Protein AF-B4HWR1-F1 (afdb_monomer_lite)

Structure (mmCIF, N/CA/C/O backbone):
data_AF-B4HWR1-F1
#
_entry.id   AF-B4HWR1-F1
#
loop_
_atom_site.group_PDB
_atom_site.id
_atom_site.type_symbol
_atom_site.label_atom_id
_atom_site.label_alt_id
_atom_site.label_comp_id
_atom_site.label_asym_id
_atom_site.label_entity_id
_atom_site.label_seq_id
_atom_site.pdbx_PDB_ins_code
_atom_site.Cartn_x
_atom_site.Cartn_y
_atom_site.Cartn_z
_atom_site.occupancy
_atom_site.B_iso_or_equiv
_atom_site.auth_seq_id
_atom_site.auth_comp_id
_atom_site.auth_asym_id
_atom_site.auth_atom_id
_atom_site.pdbx_PDB_model_num
ATOM 1 N N . MET A 1 1 ? 13.157 12.954 10.225 1.00 50.09 1 MET A N 1
ATOM 2 C CA . MET A 1 1 ? 12.113 13.153 11.257 1.00 50.09 1 MET A CA 1
ATOM 3 C C . MET A 1 1 ? 11.414 11.819 11.482 1.00 50.09 1 MET A C 1
ATOM 5 O O . MET A 1 1 ? 10.865 11.290 10.525 1.00 50.09 1 MET A O 1
ATOM 9 N N . LYS A 1 2 ? 11.495 11.225 12.681 1.00 58.88 2 LYS A N 1
ATOM 10 C CA . LYS A 1 2 ? 10.789 9.965 12.974 1.00 58.88 2 LYS A CA 1
ATOM 11 C C . LYS A 1 2 ? 9.302 10.275 13.116 1.00 58.88 2 LYS A C 1
ATOM 13 O O . LYS A 1 2 ? 8.916 11.039 13.996 1.00 58.88 2 LYS A O 1
ATOM 18 N N . ARG A 1 3 ? 8.491 9.738 12.210 1.00 72.00 3 ARG A N 1
ATOM 19 C CA . ARG A 1 3 ? 7.042 9.907 12.214 1.00 72.00 3 ARG A CA 1
ATOM 20 C C . ARG A 1 3 ? 6.402 8.591 12.632 1.00 72.00 3 ARG A C 1
ATOM 22 O O . ARG A 1 3 ? 6.698 7.563 12.041 1.00 72.00 3 ARG A O 1
ATOM 29 N N . ASN A 1 4 ? 5.515 8.650 13.620 1.00 82.81 4 ASN A N 1
ATOM 30 C CA . ASN A 1 4 ? 4.803 7.484 14.131 1.00 82.81 4 ASN A CA 1
ATOM 31 C C . ASN A 1 4 ? 3.323 7.590 13.758 1.00 82.81 4 ASN A C 1
ATOM 33 O O . ASN A 1 4 ? 2.723 8.655 13.909 1.00 82.81 4 ASN A O 1
ATOM 37 N N . ILE A 1 5 ? 2.739 6.486 13.298 1.00 89.19 5 ILE A N 1
ATOM 38 C CA . ILE A 1 5 ? 1.295 6.328 13.108 1.00 89.19 5 ILE A CA 1
ATOM 39 C C . ILE A 1 5 ? 0.872 5.177 14.012 1.00 89.19 5 ILE A C 1
ATOM 41 O O . ILE A 1 5 ? 1.460 4.097 13.956 1.00 89.19 5 ILE A O 1
ATOM 45 N N . LYS A 1 6 ? -0.112 5.403 14.885 1.00 93.56 6 LYS A N 1
ATOM 46 C CA . LYS A 1 6 ? -0.648 4.319 15.712 1.00 93.56 6 LYS A CA 1
ATOM 47 C C . LYS A 1 6 ? -1.556 3.457 14.846 1.00 93.56 6 LYS A C 1
ATOM 49 O O . LYS A 1 6 ? -2.404 3.999 14.148 1.00 93.56 6 LYS A O 1
ATOM 54 N N . ILE A 1 7 ? -1.445 2.134 14.959 1.00 96.44 7 ILE A N 1
ATOM 55 C CA . ILE A 1 7 ? -2.286 1.205 14.185 1.00 96.44 7 ILE A CA 1
ATOM 56 C C . ILE A 1 7 ? -3.774 1.534 14.366 1.00 96.44 7 ILE A C 1
ATOM 58 O O . ILE A 1 7 ? -4.457 1.705 13.369 1.00 96.44 7 ILE A O 1
ATOM 62 N N . ARG A 1 8 ? -4.256 1.763 15.601 1.00 96.31 8 ARG A N 1
ATOM 63 C CA . ARG A 1 8 ? -5.671 2.116 15.865 1.00 96.31 8 ARG A CA 1
ATOM 64 C C . ARG A 1 8 ? -6.170 3.371 15.136 1.00 96.31 8 ARG A C 1
ATOM 66 O O . ARG A 1 8 ? -7.368 3.607 15.091 1.00 96.31 8 ARG A O 1
ATOM 73 N N . GLU A 1 9 ? -5.257 4.241 14.704 1.00 95.25 9 GLU A N 1
ATOM 74 C CA . GLU A 1 9 ? -5.605 5.493 14.033 1.00 95.25 9 GLU A CA 1
ATOM 75 C C . GLU A 1 9 ? -5.739 5.303 12.521 1.00 95.25 9 GLU A C 1
ATOM 77 O O . GLU A 1 9 ? -6.296 6.184 11.883 1.00 95.25 9 GLU A O 1
ATOM 82 N N . LEU A 1 10 ? -5.277 4.188 11.943 1.00 96.88 10 LEU A N 1
ATOM 83 C CA . LEU A 1 10 ? -5.393 3.930 10.506 1.00 96.88 10 LEU A CA 1
ATOM 84 C C . LEU A 1 10 ? -6.852 3.992 10.041 1.00 96.88 10 LEU A C 1
ATOM 86 O O . LEU A 1 10 ? -7.756 3.482 10.700 1.00 96.88 10 LEU A O 1
ATOM 90 N N . THR A 1 11 ? -7.074 4.611 8.884 1.00 96.69 11 THR A N 1
ATOM 91 C CA . THR A 1 11 ? -8.404 4.688 8.261 1.00 96.69 11 THR A CA 1
ATOM 92 C C . THR A 1 11 ? -8.594 3.613 7.196 1.00 96.69 11 THR A C 1
ATOM 94 O O . THR A 1 11 ? -9.705 3.132 6.995 1.00 96.69 11 THR A O 1
ATOM 97 N N . SER A 1 12 ? -7.518 3.238 6.503 1.00 97.94 12 SER A N 1
ATOM 98 C CA . SER A 1 12 ? -7.470 2.121 5.556 1.00 97.94 12 SER A CA 1
ATOM 99 C C . SER A 1 12 ? -6.023 1.796 5.175 1.00 97.94 12 SER A C 1
ATOM 101 O O . SER A 1 12 ? -5.102 2.566 5.467 1.00 97.94 12 SER A O 1
ATOM 103 N N . ILE A 1 13 ? -5.835 0.673 4.490 1.00 98.31 13 ILE A N 1
ATOM 104 C CA . ILE A 1 13 ? -4.602 0.309 3.791 1.00 98.31 13 ILE A CA 1
ATOM 105 C C . ILE A 1 13 ? -4.918 0.252 2.296 1.00 98.31 13 ILE A C 1
ATOM 107 O O . ILE A 1 13 ? -5.954 -0.287 1.911 1.00 98.31 13 ILE A O 1
ATOM 111 N N . SER A 1 14 ? -4.041 0.783 1.452 1.00 98.44 14 SER A N 1
ATOM 112 C CA . SER A 1 14 ? -4.083 0.537 0.009 1.00 98.44 14 SER A CA 1
ATOM 113 C C . SER A 1 14 ? -2.798 -0.142 -0.439 1.00 98.44 14 SER A C 1
ATOM 115 O O . SER A 1 14 ? -1.722 0.212 0.036 1.00 98.44 14 SER A O 1
ATOM 117 N N . VAL A 1 15 ? -2.908 -1.108 -1.341 1.00 97.75 15 VAL A N 1
ATOM 118 C CA . VAL A 1 15 ? -1.780 -1.875 -1.883 1.00 97.75 15 VAL A CA 1
ATOM 119 C C . VAL A 1 15 ? -1.880 -1.956 -3.401 1.00 97.75 15 VAL A C 1
ATOM 121 O O . VAL A 1 15 ? -2.966 -1.812 -3.971 1.00 97.75 15 VAL A O 1
ATOM 124 N N . SER A 1 16 ? -0.751 -2.173 -4.061 1.00 95.06 16 SER A N 1
ATOM 125 C CA . SER A 1 16 ? -0.725 -2.525 -5.480 1.00 95.06 16 SER A CA 1
ATOM 126 C C . SER A 1 16 ? -1.059 -4.013 -5.681 1.00 95.06 16 SER A C 1
ATOM 128 O O . SER A 1 16 ? -0.911 -4.814 -4.757 1.00 95.06 16 SER A O 1
ATOM 130 N N . PRO A 1 17 ? -1.544 -4.407 -6.872 1.00 91.50 17 PRO A N 1
ATOM 131 C CA . PRO A 1 17 ? -1.806 -5.813 -7.197 1.00 91.50 17 PRO A CA 1
ATOM 132 C C . PRO A 1 17 ? -0.558 -6.594 -7.650 1.00 91.50 17 PRO A C 1
ATOM 134 O O . PRO A 1 17 ? -0.636 -7.810 -7.808 1.00 91.50 17 PRO A O 1
ATOM 137 N N . GLY A 1 18 ? 0.553 -5.908 -7.939 1.00 87.56 18 GLY A N 1
ATOM 138 C CA . GLY A 1 18 ? 1.766 -6.509 -8.487 1.00 87.56 18 GLY A CA 1
ATOM 139 C C . GLY A 1 18 ? 2.712 -7.053 -7.417 1.00 87.56 18 GLY A C 1
ATOM 140 O O . GLY A 1 18 ? 2.459 -6.985 -6.219 1.00 87.56 18 GLY A O 1
ATOM 141 N N . ARG A 1 19 ? 3.873 -7.550 -7.856 1.00 88.44 19 ARG A N 1
ATOM 142 C CA . ARG A 1 19 ? 4.956 -8.022 -6.963 1.00 88.44 19 ARG A CA 1
ATOM 143 C C . ARG A 1 19 ? 5.857 -6.892 -6.462 1.00 88.44 19 ARG A C 1
ATOM 145 O O . ARG A 1 19 ? 6.959 -7.135 -5.978 1.00 88.44 19 ARG A O 1
ATOM 152 N N . ASP A 1 20 ? 5.403 -5.657 -6.621 1.00 90.88 20 ASP A N 1
ATOM 153 C CA . ASP A 1 20 ? 6.170 -4.441 -6.381 1.00 90.88 20 ASP A CA 1
ATOM 154 C C . ASP A 1 20 ? 6.195 -3.985 -4.914 1.00 90.88 20 ASP A C 1
ATOM 156 O O . ASP A 1 20 ? 6.972 -3.098 -4.561 1.00 90.88 20 ASP A O 1
ATOM 160 N N . GLN A 1 21 ? 5.415 -4.648 -4.052 1.00 93.25 21 GLN A N 1
ATOM 161 C CA . GLN A 1 21 ? 5.442 -4.477 -2.597 1.00 93.25 21 GLN A CA 1
ATOM 162 C C . GLN A 1 21 ? 4.995 -3.086 -2.111 1.00 93.25 21 GLN A C 1
ATOM 164 O O . GLN A 1 21 ? 5.330 -2.707 -0.984 1.00 93.25 21 GLN A O 1
ATOM 169 N N . LEU A 1 22 ? 4.277 -2.306 -2.929 1.00 96.06 22 LEU A N 1
ATOM 170 C CA . LEU A 1 22 ? 3.790 -0.978 -2.552 1.00 96.06 22 LEU A CA 1
ATOM 171 C C . LEU A 1 22 ? 2.649 -1.059 -1.534 1.00 96.06 22 LEU A C 1
ATOM 173 O O . LEU A 1 22 ? 1.631 -1.719 -1.744 1.00 96.06 22 LEU A O 1
ATOM 177 N N . ILE A 1 23 ? 2.792 -0.291 -0.455 1.00 97.56 23 ILE A N 1
ATOM 178 C CA . ILE A 1 23 ? 1.808 -0.164 0.614 1.00 97.56 23 ILE A CA 1
ATOM 179 C C . ILE A 1 23 ? 1.601 1.319 0.944 1.00 97.56 23 ILE A C 1
ATOM 181 O O . ILE A 1 23 ? 2.542 2.107 1.080 1.00 97.56 23 ILE A O 1
ATOM 185 N N . VAL A 1 24 ? 0.339 1.702 1.124 1.00 97.62 24 VAL A N 1
ATOM 186 C CA . VAL A 1 24 ? -0.067 3.008 1.638 1.00 97.62 24 VAL A CA 1
ATOM 187 C C . VAL A 1 24 ? -0.913 2.819 2.887 1.00 97.62 24 VAL A C 1
ATOM 189 O O . VAL A 1 24 ? -2.011 2.268 2.848 1.00 97.62 24 VAL A O 1
ATOM 192 N N . PHE A 1 25 ? -0.409 3.315 4.010 1.00 97.38 25 PHE A N 1
ATOM 193 C CA . PHE A 1 25 ? -1.162 3.439 5.249 1.00 97.38 25 PHE A CA 1
ATOM 194 C C . PHE A 1 25 ? -1.839 4.800 5.293 1.00 97.38 25 PHE A C 1
ATOM 196 O O . PHE A 1 25 ? -1.176 5.837 5.409 1.00 97.38 25 PHE A O 1
ATOM 203 N N . HIS A 1 26 ? -3.167 4.791 5.223 1.00 96.88 26 HIS A N 1
ATOM 204 C CA . HIS A 1 26 ? -3.955 6.009 5.308 1.00 96.88 26 HIS A CA 1
ATOM 205 C C . HIS A 1 26 ? -4.191 6.382 6.765 1.00 96.88 26 HIS A C 1
ATOM 207 O O . HIS A 1 26 ? -4.582 5.542 7.583 1.00 96.88 26 HIS A O 1
ATOM 213 N N . SER A 1 27 ? -3.954 7.652 7.093 1.00 92.44 27 SER A N 1
ATOM 214 C CA . SER A 1 27 ? -4.121 8.153 8.455 1.00 92.44 27 SER A CA 1
ATOM 215 C C . SER A 1 27 ? -5.052 9.363 8.517 1.00 92.44 27 SER A C 1
ATOM 217 O O . SER A 1 27 ? -5.210 10.099 7.539 1.00 92.44 27 SER A O 1
ATOM 219 N N . PRO A 1 28 ? -5.611 9.668 9.699 1.00 85.38 28 PRO A N 1
ATOM 220 C CA . PRO A 1 28 ? -6.329 10.903 9.927 1.00 85.38 28 PRO A CA 1
ATOM 221 C C . PRO A 1 28 ? -5.373 12.080 9.714 1.00 85.38 28 PRO A C 1
ATOM 223 O O . PRO A 1 28 ? -4.148 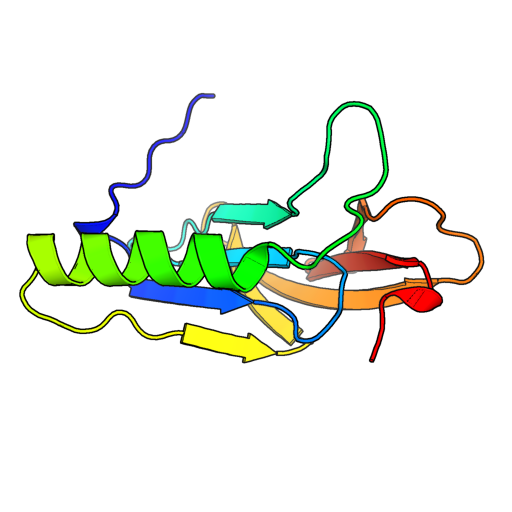11.940 9.810 1.00 85.38 28 PRO A O 1
ATOM 226 N N . LYS A 1 29 ? -5.939 13.261 9.455 1.00 82.56 29 LYS A N 1
ATOM 227 C CA . LYS A 1 29 ? -5.202 14.514 9.210 1.00 82.56 29 LYS A CA 1
ATOM 228 C C . LYS A 1 29 ? -4.417 14.568 7.896 1.00 82.56 29 LYS A C 1
ATOM 230 O O . LYS A 1 29 ? -3.574 15.446 7.759 1.00 82.56 29 LYS A O 1
ATOM 235 N N . ASN A 1 30 ? -4.742 13.726 6.910 1.00 79.75 30 ASN A N 1
ATOM 236 C CA . ASN A 1 30 ? -4.235 13.863 5.539 1.00 79.75 30 ASN A CA 1
ATOM 237 C C . ASN A 1 30 ? -2.707 13.727 5.428 1.00 79.75 30 ASN A C 1
ATOM 239 O O . ASN A 1 30 ? -2.041 14.485 4.712 1.00 79.75 30 ASN A O 1
ATOM 243 N N . LEU A 1 31 ? -2.162 12.782 6.185 1.00 88.50 31 LEU A N 1
ATOM 244 C CA . LEU A 1 31 ? -0.738 12.515 6.261 1.00 88.50 31 LEU A CA 1
ATOM 245 C C . LEU A 1 31 ? -0.517 11.013 6.070 1.00 88.50 31 LEU A C 1
ATOM 247 O O . LEU A 1 31 ? -0.123 10.300 6.978 1.00 88.50 31 LEU A O 1
ATOM 251 N N . ASP A 1 32 ? -0.756 10.495 4.889 1.00 95.19 32 ASP A N 1
ATOM 252 C CA . ASP A 1 32 ? -0.560 9.076 4.624 1.00 95.19 32 ASP A CA 1
ATOM 253 C C . ASP A 1 32 ? 0.931 8.710 4.694 1.00 95.19 32 ASP A C 1
ATOM 255 O O . ASP A 1 32 ? 1.817 9.567 4.563 1.00 95.19 32 ASP A O 1
ATOM 259 N N . LEU A 1 33 ? 1.211 7.439 4.970 1.00 94.62 33 LEU A N 1
ATOM 260 C CA . LEU A 1 33 ? 2.548 6.863 4.900 1.00 94.62 33 LEU A CA 1
ATOM 261 C C . LEU A 1 33 ? 2.599 5.931 3.697 1.00 94.62 33 LEU A C 1
ATOM 263 O O . LEU A 1 33 ? 1.856 4.960 3.629 1.00 94.62 33 LEU A O 1
ATOM 267 N N . VAL A 1 34 ? 3.489 6.247 2.767 1.00 95.25 34 VAL A N 1
ATOM 268 C CA . VAL A 1 34 ? 3.706 5.502 1.528 1.00 95.25 34 VAL A CA 1
ATOM 269 C C . VAL A 1 34 ? 5.071 4.847 1.627 1.00 95.25 34 VAL A C 1
ATOM 271 O O . VAL A 1 34 ? 6.042 5.527 1.966 1.00 95.25 34 VAL A O 1
ATOM 274 N N . PHE A 1 35 ? 5.144 3.549 1.359 1.00 94.56 35 PHE A N 1
ATOM 275 C CA . PHE A 1 35 ? 6.389 2.793 1.399 1.00 94.56 35 PHE A CA 1
ATOM 276 C C . PHE A 1 35 ? 6.284 1.526 0.550 1.00 94.56 35 PHE A C 1
ATOM 278 O O . PHE A 1 35 ? 5.193 1.031 0.286 1.00 94.56 35 PHE A O 1
ATOM 285 N N . SER A 1 36 ? 7.430 0.997 0.147 1.00 93.38 36 SER A N 1
ATOM 286 C CA . SER A 1 36 ? 7.556 -0.313 -0.486 1.00 93.3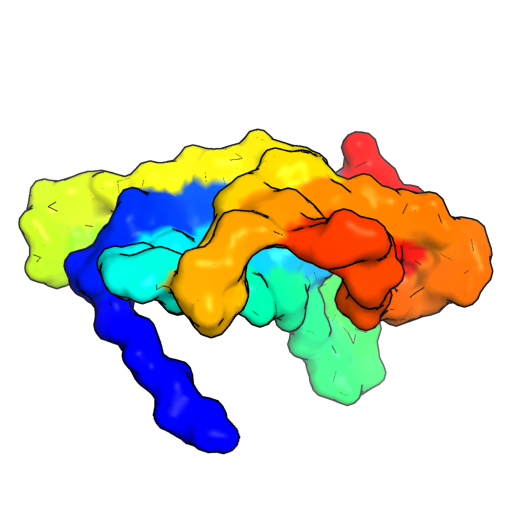8 36 SER A CA 1
ATOM 287 C C . SER A 1 36 ? 8.439 -1.209 0.374 1.00 93.38 36 SER A C 1
ATOM 289 O O . SER A 1 36 ? 9.364 -0.729 1.039 1.00 93.38 36 SER A O 1
ATOM 291 N N . LEU A 1 37 ? 8.145 -2.508 0.405 1.00 91.50 37 LEU A N 1
ATOM 292 C CA . LEU A 1 37 ? 9.012 -3.467 1.0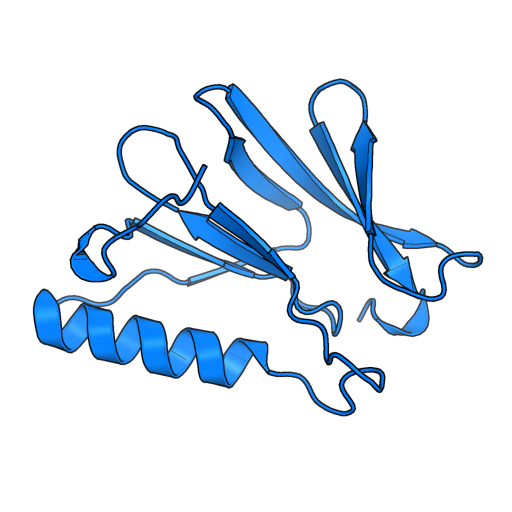88 1.00 91.50 37 LEU A CA 1
ATOM 293 C C . LEU A 1 37 ? 10.196 -3.810 0.185 1.00 91.50 37 LEU A C 1
ATOM 295 O O . LEU A 1 37 ? 10.030 -4.188 -0.971 1.00 91.50 37 LEU A O 1
ATOM 299 N N . HIS A 1 38 ? 11.397 -3.714 0.741 1.00 84.44 38 HIS A N 1
ATOM 300 C CA . HIS A 1 38 ? 12.629 -4.139 0.093 1.00 84.44 38 HIS A CA 1
ATOM 301 C C . HIS A 1 38 ? 13.423 -4.994 1.075 1.00 84.44 38 HIS A C 1
ATOM 303 O O . HIS A 1 38 ? 13.397 -4.745 2.280 1.00 84.44 38 HIS A O 1
ATOM 309 N N . SER A 1 39 ? 14.127 -6.002 0.564 1.00 79.06 39 SER A N 1
ATOM 310 C CA . SER A 1 39 ? 15.114 -6.731 1.360 1.00 79.06 39 SER A CA 1
ATOM 311 C C . SER A 1 39 ? 16.478 -6.055 1.223 1.00 79.06 39 SER A C 1
ATOM 313 O O . SER A 1 39 ? 16.827 -5.541 0.163 1.00 79.06 39 SER A O 1
ATOM 315 N N . GLU A 1 40 ? 17.229 -6.039 2.321 1.00 70.56 40 GLU A N 1
ATOM 316 C CA . GLU A 1 40 ? 18.485 -5.294 2.465 1.00 70.56 40 GLU A CA 1
ATOM 317 C C . GLU A 1 40 ? 19.608 -5.820 1.554 1.00 70.56 40 GLU A C 1
ATOM 319 O O . GLU A 1 40 ? 20.458 -5.050 1.120 1.00 70.56 40 GLU A O 1
ATOM 324 N N . TYR A 1 41 ? 19.587 -7.117 1.222 1.00 69.19 41 TYR A N 1
ATOM 325 C CA . TYR A 1 41 ? 20.692 -7.783 0.514 1.00 69.19 41 TYR A CA 1
ATOM 326 C C . TYR A 1 41 ? 20.285 -8.482 -0.786 1.00 69.19 41 TYR A C 1
ATOM 328 O O . TYR A 1 41 ? 21.131 -8.745 -1.636 1.00 69.19 41 TYR A O 1
ATOM 336 N N . THR A 1 42 ? 19.008 -8.827 -0.952 1.00 67.75 42 THR A N 1
ATOM 337 C CA . THR A 1 42 ? 18.514 -9.557 -2.134 1.00 67.75 42 THR A CA 1
ATOM 338 C C . THR A 1 42 ? 17.112 -9.092 -2.523 1.00 67.75 42 THR A C 1
ATOM 340 O O . THR A 1 42 ? 16.356 -8.687 -1.640 1.00 67.75 42 THR A O 1
ATOM 343 N N . PRO A 1 43 ? 16.712 -9.163 -3.804 1.00 68.75 43 PRO A N 1
ATOM 344 C CA . PRO A 1 43 ? 15.317 -8.966 -4.179 1.00 68.75 43 PRO A CA 1
ATOM 345 C C . PRO A 1 43 ? 14.410 -9.920 -3.395 1.00 68.75 43 PRO A C 1
ATOM 347 O O . PRO A 1 43 ? 14.756 -11.089 -3.197 1.00 68.75 43 PRO A O 1
ATOM 350 N N . LEU A 1 44 ? 13.256 -9.430 -2.938 1.00 72.12 44 LEU A N 1
ATOM 351 C CA . LEU A 1 44 ? 12.277 -10.279 -2.263 1.00 72.12 44 LEU A CA 1
ATOM 352 C C . LEU A 1 44 ? 11.858 -11.400 -3.221 1.00 72.12 44 LEU A C 1
ATOM 354 O O . LEU A 1 44 ? 11.359 -11.146 -4.314 1.00 72.12 44 LEU A O 1
ATOM 358 N N . LYS A 1 45 ? 12.097 -12.650 -2.813 1.00 73.25 45 LYS A N 1
ATOM 359 C CA . LYS A 1 45 ? 11.733 -13.834 -3.608 1.00 73.25 45 LYS A CA 1
ATOM 360 C C . LYS A 1 45 ? 10.225 -14.091 -3.619 1.00 73.25 45 LYS A C 1
ATOM 362 O O . LYS A 1 45 ? 9.738 -14.812 -4.483 1.00 73.25 45 LYS A O 1
ATOM 367 N N . GLU A 1 46 ? 9.511 -13.519 -2.653 1.00 82.12 46 GLU A N 1
ATOM 368 C CA . GLU A 1 46 ? 8.096 -13.759 -2.386 1.00 82.12 46 GLU A CA 1
ATOM 369 C C . GLU A 1 46 ? 7.377 -12.437 -2.104 1.00 82.12 46 GLU A C 1
ATOM 371 O O . GLU A 1 46 ? 7.983 -11.463 -1.643 1.00 82.12 46 GLU A O 1
ATOM 376 N N . ASP A 1 47 ? 6.075 -12.416 -2.371 1.00 87.25 47 ASP A N 1
ATOM 377 C CA . ASP A 1 47 ? 5.200 -11.318 -1.974 1.00 87.25 47 ASP A CA 1
ATOM 378 C C . ASP A 1 47 ? 4.982 -11.330 -0.452 1.00 87.25 47 ASP A C 1
ATOM 380 O O . ASP A 1 47 ? 4.598 -12.352 0.115 1.00 87.25 47 ASP A O 1
ATOM 384 N N . ARG A 1 48 ? 5.256 -10.199 0.209 1.00 91.81 48 ARG A N 1
ATOM 385 C CA . ARG A 1 48 ? 5.135 -10.023 1.665 1.00 91.81 48 ARG A CA 1
ATOM 386 C C . ARG A 1 48 ? 3.996 -9.075 2.044 1.00 91.81 48 ARG A C 1
ATOM 388 O O . ARG A 1 48 ? 3.735 -8.880 3.234 1.00 91.81 48 ARG A O 1
ATOM 395 N N . ILE A 1 49 ? 3.276 -8.513 1.066 1.00 94.06 49 ILE A N 1
ATOM 396 C CA . ILE A 1 49 ? 2.141 -7.614 1.316 1.00 94.06 49 ILE A CA 1
ATOM 397 C C . ILE A 1 49 ? 1.085 -8.317 2.176 1.00 94.06 49 ILE A C 1
ATOM 399 O O . ILE A 1 49 ? 0.608 -7.738 3.153 1.00 94.06 49 ILE A O 1
ATOM 403 N N . GLY A 1 50 ? 0.747 -9.569 1.851 1.00 93.81 50 GLY A N 1
ATOM 404 C CA . GLY A 1 50 ? -0.296 -10.324 2.553 1.00 93.81 50 GLY A CA 1
ATOM 405 C C . GLY A 1 50 ? -0.034 -10.483 4.054 1.00 93.81 50 GLY A C 1
ATOM 406 O O . GLY A 1 50 ? -0.948 -10.329 4.863 1.00 93.81 50 GLY A O 1
ATOM 407 N N . GLU A 1 51 ? 1.218 -10.716 4.446 1.00 95.12 51 GLU A N 1
ATOM 408 C CA . GLU A 1 51 ? 1.618 -10.858 5.850 1.00 95.12 51 GLU A CA 1
ATOM 409 C C . GLU A 1 51 ? 1.522 -9.524 6.593 1.00 95.12 51 GLU A C 1
ATOM 411 O O . GLU A 1 51 ? 0.974 -9.464 7.696 1.00 95.12 51 GLU A O 1
ATOM 416 N N . VAL A 1 52 ? 1.998 -8.436 5.974 1.00 96.12 52 VAL A N 1
ATOM 417 C CA . VAL A 1 52 ? 1.891 -7.089 6.550 1.00 96.12 52 VAL A CA 1
ATOM 418 C C . VAL A 1 52 ? 0.427 -6.697 6.728 1.00 96.12 52 VAL A C 1
ATOM 420 O O . VAL A 1 52 ? 0.040 -6.267 7.816 1.00 96.12 52 VAL A O 1
ATOM 423 N N . VAL A 1 53 ? -0.402 -6.881 5.697 1.00 97.62 53 VAL A N 1
ATOM 424 C CA . VAL A 1 53 ? -1.842 -6.594 5.756 1.00 97.62 53 VAL A CA 1
ATOM 425 C C . VAL A 1 53 ? -2.506 -7.433 6.845 1.00 97.62 53 VAL A C 1
ATOM 427 O O . VAL A 1 53 ? -3.190 -6.875 7.699 1.00 97.62 53 VAL A O 1
ATOM 430 N N . GLY A 1 54 ? -2.254 -8.744 6.885 1.00 98.12 54 GLY A N 1
ATOM 431 C CA . GLY A 1 54 ? -2.834 -9.642 7.883 1.00 98.12 54 GLY A CA 1
ATOM 432 C C . GLY A 1 54 ? -2.486 -9.244 9.319 1.00 98.12 54 GLY A C 1
ATOM 433 O O . GLY A 1 54 ? -3.378 -9.119 10.161 1.00 98.12 54 GLY A O 1
ATOM 434 N N . ILE A 1 55 ? -1.207 -8.975 9.600 1.00 98.19 55 ILE A N 1
ATOM 435 C CA . ILE A 1 55 ? -0.743 -8.575 10.937 1.00 98.19 55 ILE A CA 1
ATOM 436 C C . ILE A 1 55 ? -1.338 -7.223 11.345 1.00 98.19 55 ILE A C 1
ATOM 438 O O . ILE A 1 55 ? -1.813 -7.071 12.474 1.00 98.19 55 ILE A O 1
ATOM 442 N N . VAL A 1 56 ? -1.329 -6.233 10.446 1.00 98.19 56 VAL A N 1
ATOM 443 C CA . VAL A 1 56 ? -1.827 -4.886 10.756 1.00 98.19 56 VAL A CA 1
ATOM 444 C C . VAL A 1 56 ? -3.343 -4.884 10.926 1.00 98.19 56 VAL A C 1
ATOM 446 O O . VAL A 1 56 ? -3.820 -4.315 11.907 1.00 98.19 56 VAL A O 1
ATOM 449 N N . CYS A 1 57 ? -4.099 -5.551 10.048 1.00 98.56 57 CYS A N 1
ATOM 450 C CA . CYS A 1 57 ? -5.554 -5.667 10.166 1.00 98.56 57 CYS A CA 1
ATOM 451 C C . CYS A 1 57 ? -5.956 -6.417 11.438 1.00 98.56 57 CYS A C 1
ATOM 453 O O . CYS A 1 57 ? -6.801 -5.927 12.185 1.00 98.56 57 CYS A O 1
ATOM 455 N N . LYS A 1 58 ? -5.292 -7.538 11.761 1.00 98.62 58 LYS A N 1
ATOM 456 C CA . LYS A 1 58 ? -5.536 -8.258 13.019 1.00 98.62 58 LYS A CA 1
ATOM 457 C C . LYS A 1 58 ? -5.282 -7.366 14.229 1.00 98.62 58 LYS A C 1
ATOM 459 O O . LYS A 1 58 ? -6.112 -7.292 15.133 1.00 98.62 58 LYS A O 1
ATOM 464 N N . LYS A 1 59 ? -4.148 -6.657 14.247 1.00 98.56 59 LYS A N 1
ATOM 465 C CA . LYS A 1 59 ? -3.806 -5.764 15.357 1.00 98.56 59 LYS A CA 1
ATOM 466 C C . LYS A 1 59 ? -4.757 -4.574 15.457 1.00 98.56 59 LYS A C 1
ATOM 468 O O . LYS A 1 59 ? -5.030 -4.127 16.567 1.00 98.56 59 LYS A O 1
ATOM 473 N N . TYR A 1 60 ? -5.238 -4.056 14.329 1.00 98.62 60 TYR A N 1
ATOM 474 C CA . TYR A 1 60 ? -6.260 -3.017 14.290 1.00 98.62 60 TYR A CA 1
ATOM 475 C C . TYR A 1 60 ? -7.551 -3.509 14.942 1.00 98.62 60 TYR A C 1
ATOM 477 O O . TYR A 1 60 ? -7.978 -2.910 15.926 1.00 98.62 60 TYR A O 1
ATOM 485 N N . HIS A 1 61 ? -8.082 -4.646 14.483 1.00 98.69 61 HIS A N 1
ATOM 486 C CA . HIS A 1 61 ? -9.282 -5.262 15.044 1.00 98.69 61 HIS A CA 1
ATOM 487 C C . HIS A 1 61 ? -9.151 -5.498 16.555 1.00 98.69 61 HIS A C 1
ATOM 489 O O . HIS A 1 61 ? -10.045 -5.143 17.316 1.00 98.69 61 HIS A O 1
ATOM 495 N N . ASP A 1 62 ? -8.008 -6.004 17.026 1.00 98.69 62 ASP A N 1
ATOM 496 C CA . ASP A 1 62 ? -7.765 -6.213 18.462 1.00 98.69 62 ASP A CA 1
ATOM 497 C C . ASP A 1 62 ? -7.783 -4.916 19.291 1.00 98.69 62 ASP A C 1
ATOM 499 O O . ASP A 1 62 ? -8.026 -4.952 20.495 1.00 98.69 62 ASP A O 1
ATOM 503 N N . LEU A 1 63 ? -7.486 -3.769 18.673 1.00 98.50 63 LEU A N 1
ATOM 504 C CA . LEU A 1 63 ? -7.444 -2.461 19.331 1.00 98.50 63 LEU A CA 1
ATOM 505 C C . LEU A 1 63 ? -8.765 -1.688 19.232 1.00 98.50 63 LEU A C 1
ATOM 507 O O . LEU A 1 63 ? -8.996 -0.811 20.067 1.00 98.50 63 LEU A O 1
ATOM 511 N N . THR A 1 64 ? -9.582 -1.943 18.207 1.00 98.06 64 THR A N 1
ATOM 512 C CA . THR A 1 64 ? -10.774 -1.137 17.886 1.00 98.06 64 THR A CA 1
ATOM 513 C C . THR A 1 64 ? -12.084 -1.921 17.914 1.00 98.06 64 THR A C 1
ATOM 515 O O . THR A 1 64 ? -13.140 -1.303 18.018 1.00 98.06 64 THR A O 1
ATOM 518 N N . GLY A 1 65 ? 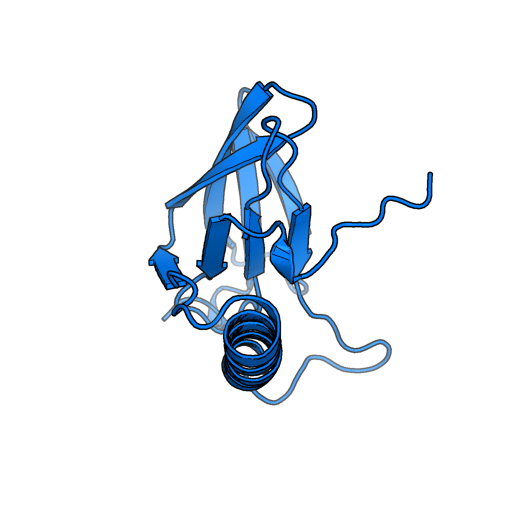-12.035 -3.252 17.816 1.00 98.50 65 GLY A N 1
ATOM 519 C CA . GLY A 1 65 ? -13.208 -4.109 17.628 1.00 98.50 65 GLY A CA 1
ATOM 520 C C . GLY A 1 65 ? -13.856 -3.977 16.245 1.00 98.50 65 GLY A C 1
ATOM 521 O O . GLY A 1 65 ? -15.023 -4.325 16.089 1.00 98.50 65 GLY A O 1
ATOM 522 N N . THR A 1 66 ? -13.142 -3.427 15.257 1.00 98.12 66 THR A N 1
ATOM 523 C CA . THR A 1 66 ? -13.650 -3.187 13.898 1.00 98.12 66 THR A CA 1
ATOM 524 C C . THR A 1 66 ? -12.654 -3.636 12.835 1.00 98.12 66 THR A C 1
ATOM 526 O O . THR A 1 66 ? -11.450 -3.669 13.073 1.00 98.12 66 THR A O 1
ATOM 529 N N . GLU A 1 67 ? -13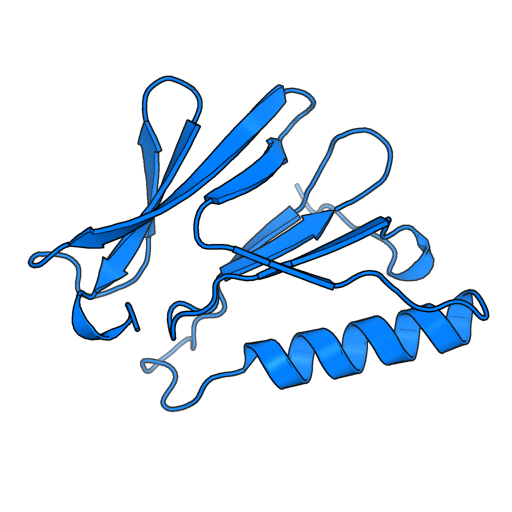.148 -3.947 11.637 1.00 98.12 67 GLU A N 1
ATOM 530 C CA . GLU A 1 67 ? -12.298 -4.318 10.503 1.00 98.12 67 GLU A CA 1
ATOM 531 C C . GLU A 1 67 ? -11.644 -3.096 9.846 1.00 98.12 67 GLU A C 1
ATOM 533 O O . GLU A 1 67 ? -12.286 -2.064 9.624 1.00 98.12 67 GLU A O 1
ATOM 538 N N . LEU A 1 68 ? -10.364 -3.228 9.488 1.00 98.44 68 LEU A N 1
ATOM 539 C CA . LEU A 1 68 ? -9.643 -2.211 8.726 1.00 98.44 68 LEU A CA 1
ATOM 540 C C . LEU A 1 68 ? -9.860 -2.433 7.230 1.00 98.44 68 LEU A C 1
ATOM 542 O O . LEU A 1 68 ? -9.561 -3.499 6.696 1.00 98.44 68 LEU A O 1
ATOM 546 N N . ARG A 1 69 ? -10.332 -1.401 6.530 1.00 98.12 69 ARG A N 1
ATOM 547 C CA . ARG A 1 69 ? -10.529 -1.460 5.079 1.00 98.12 69 ARG A CA 1
ATOM 548 C C . ARG A 1 69 ? -9.194 -1.629 4.345 1.00 98.12 69 ARG A C 1
ATOM 550 O O . ARG A 1 69 ? -8.263 -0.858 4.577 1.00 98.12 69 ARG A O 1
ATOM 557 N N . VAL A 1 70 ? -9.160 -2.555 3.386 1.00 98.38 70 VAL A N 1
ATOM 558 C CA . VAL A 1 70 ? -8.038 -2.776 2.460 1.00 98.38 70 VAL A CA 1
ATOM 559 C C . VAL A 1 70 ? -8.501 -2.501 1.027 1.00 98.38 70 VAL A C 1
ATOM 561 O O . VAL A 1 70 ? -9.551 -2.988 0.616 1.00 98.38 70 VAL A O 1
ATOM 564 N N . ASN A 1 71 ? -7.740 -1.712 0.267 1.00 98.19 71 ASN A N 1
ATOM 565 C CA . ASN A 1 71 ? -7.981 -1.442 -1.153 1.00 98.19 71 ASN A CA 1
ATOM 566 C C . ASN A 1 71 ? -6.819 -1.978 -1.995 1.00 98.19 71 ASN A C 1
ATOM 568 O O . ASN A 1 71 ? -5.664 -1.840 -1.601 1.00 98.19 71 ASN A O 1
ATOM 572 N N . VAL A 1 72 ? -7.112 -2.513 -3.179 1.00 96.94 72 VAL A N 1
ATOM 573 C CA . VAL A 1 72 ? -6.097 -2.971 -4.139 1.00 96.94 72 VAL A CA 1
ATOM 574 C C . VAL A 1 72 ? -6.254 -2.168 -5.428 1.00 96.94 72 VAL A C 1
ATOM 576 O O . VAL A 1 72 ? -7.345 -2.143 -5.995 1.00 96.94 72 VAL A O 1
ATOM 579 N N . SER A 1 73 ? -5.209 -1.461 -5.865 1.00 95.94 73 SER A N 1
ATOM 580 C CA . SER A 1 73 ? -5.256 -0.615 -7.069 1.00 95.94 73 SER A CA 1
ATOM 581 C C . SER A 1 73 ? -3.860 -0.278 -7.594 1.00 95.94 73 SER A C 1
ATOM 583 O O . SER A 1 73 ? -2.933 -0.068 -6.820 1.00 95.94 73 SER A O 1
ATOM 585 N N . THR A 1 74 ? -3.719 -0.138 -8.914 1.00 93.50 74 THR A N 1
ATOM 586 C CA . THR A 1 74 ? -2.511 0.417 -9.559 1.00 93.50 74 THR A CA 1
ATOM 587 C C . THR A 1 74 ? -2.451 1.946 -9.508 1.00 93.50 74 THR A C 1
ATOM 589 O O . THR A 1 74 ? -1.390 2.529 -9.720 1.00 93.50 74 THR A O 1
ATOM 592 N N . ASN A 1 75 ? -3.579 2.600 -9.209 1.00 96.00 75 ASN A N 1
ATOM 593 C CA . ASN A 1 75 ? -3.690 4.040 -8.987 1.00 96.00 75 ASN A CA 1
ATOM 594 C C . ASN A 1 75 ? -4.194 4.285 -7.564 1.00 96.00 75 ASN A C 1
ATOM 596 O O . ASN A 1 75 ? -5.378 4.085 -7.270 1.00 96.00 75 ASN A O 1
ATOM 600 N N . ILE A 1 76 ? -3.299 4.701 -6.673 1.00 97.75 76 ILE A N 1
ATOM 601 C CA . ILE A 1 76 ? -3.590 4.881 -5.251 1.00 97.75 76 ILE A CA 1
ATOM 602 C C . ILE A 1 76 ? -3.634 6.374 -4.936 1.00 97.75 76 ILE A C 1
ATOM 604 O O . ILE A 1 76 ? -2.622 7.071 -4.998 1.00 97.75 76 ILE A O 1
ATOM 608 N N . ALA A 1 77 ? -4.815 6.876 -4.581 1.00 96.75 77 ALA A N 1
ATOM 609 C CA . ALA A 1 77 ? -4.961 8.232 -4.069 1.00 96.75 77 ALA A CA 1
ATOM 610 C C . ALA A 1 77 ? -4.451 8.299 -2.625 1.00 96.75 77 ALA A C 1
ATOM 612 O O . ALA A 1 77 ? -4.855 7.500 -1.784 1.00 96.75 77 ALA A O 1
ATOM 613 N N . CYS A 1 78 ? -3.593 9.266 -2.319 1.00 95.94 78 CYS A N 1
ATOM 614 C CA . CYS A 1 78 ? -3.050 9.463 -0.980 1.00 95.94 78 CYS A CA 1
ATOM 615 C C . CYS A 1 78 ? -2.851 10.949 -0.665 1.00 95.94 78 CYS A C 1
ATOM 617 O O . CYS A 1 78 ? -2.964 11.827 -1.527 1.00 95.94 78 CYS A O 1
ATOM 619 N N . ARG A 1 79 ? -2.532 11.260 0.591 1.00 94.69 79 ARG A N 1
ATOM 620 C CA . ARG A 1 79 ? -2.217 12.624 1.025 1.00 94.69 79 ARG A CA 1
ATOM 621 C C . ARG A 1 79 ? -0.859 12.705 1.689 1.00 94.69 79 ARG A C 1
ATOM 623 O O . ARG A 1 79 ? -0.679 12.247 2.805 1.00 94.69 79 ARG A O 1
ATOM 630 N N . LEU A 1 80 ? 0.094 13.345 1.024 1.00 91.44 80 LEU A N 1
ATOM 631 C CA . LEU A 1 80 ? 1.454 13.511 1.531 1.00 91.44 80 LEU A CA 1
ATOM 632 C C . LEU A 1 80 ? 1.660 14.958 1.959 1.00 91.44 80 LEU A C 1
ATOM 634 O O . LEU A 1 80 ? 1.490 15.880 1.159 1.00 91.44 80 LEU A O 1
ATOM 638 N N . HIS A 1 81 ? 2.011 15.161 3.230 1.00 86.31 81 HIS A N 1
ATOM 639 C CA . HIS A 1 81 ? 2.177 16.495 3.822 1.00 86.31 81 HIS A CA 1
ATOM 640 C C . HIS A 1 81 ? 0.951 17.401 3.592 1.00 86.31 81 HIS A C 1
ATOM 642 O O . HIS A 1 81 ? 1.076 18.570 3.234 1.00 86.31 81 HIS A O 1
ATOM 648 N N . GLY A 1 82 ? -0.254 16.837 3.727 1.00 86.81 82 GLY A N 1
ATOM 649 C CA . GLY A 1 82 ? -1.512 17.554 3.536 1.00 86.81 82 GLY A CA 1
ATOM 650 C C . GLY A 1 82 ? -1.927 17.760 2.077 1.00 86.81 82 GLY A C 1
ATOM 651 O O . GLY A 1 82 ? -3.063 18.171 1.848 1.00 86.81 82 GLY A O 1
ATOM 652 N N . ARG A 1 83 ? -1.089 17.444 1.082 1.00 93.00 83 ARG A N 1
ATOM 653 C CA . ARG A 1 83 ? -1.413 17.607 -0.347 1.00 93.00 83 ARG A CA 1
ATOM 654 C C . ARG A 1 83 ? -1.947 16.306 -0.934 1.00 93.00 83 ARG A C 1
ATOM 656 O O . ARG A 1 83 ? -1.352 15.255 -0.712 1.00 93.00 83 ARG A O 1
ATOM 663 N N . ALA A 1 84 ? -3.048 16.383 -1.680 1.00 95.31 84 ALA A N 1
ATOM 664 C CA . ALA A 1 84 ? -3.566 15.243 -2.430 1.00 95.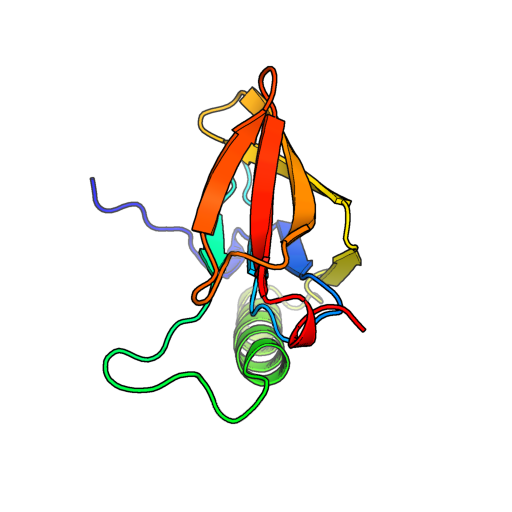31 84 ALA A CA 1
ATOM 665 C C . ALA A 1 84 ? -2.597 14.869 -3.557 1.00 95.31 84 ALA A C 1
ATOM 667 O O . ALA A 1 84 ? -2.079 15.749 -4.249 1.00 95.31 84 ALA A O 1
ATOM 668 N N . ARG A 1 85 ? -2.331 13.572 -3.688 1.00 96.69 85 ARG A N 1
ATOM 669 C CA . ARG A 1 85 ? -1.426 12.963 -4.661 1.00 96.69 85 ARG A CA 1
ATOM 670 C C . ARG A 1 85 ? -2.051 11.668 -5.165 1.00 96.69 85 ARG A C 1
ATOM 672 O O . ARG A 1 85 ? -2.803 11.020 -4.440 1.00 96.69 85 ARG A O 1
ATOM 679 N N . ILE A 1 86 ? -1.702 11.285 -6.381 1.00 97.62 86 ILE A N 1
ATOM 680 C CA . ILE A 1 86 ? -1.936 9.942 -6.905 1.00 97.62 86 ILE A CA 1
ATOM 681 C C . ILE A 1 86 ? -0.574 9.273 -7.061 1.00 97.62 86 ILE A C 1
ATOM 683 O O . ILE A 1 86 ? 0.369 9.899 -7.552 1.00 97.62 86 ILE A O 1
ATOM 687 N N . ILE A 1 87 ? -0.476 8.029 -6.605 1.00 97.62 87 ILE A N 1
ATOM 688 C CA . ILE A 1 87 ? 0.640 7.139 -6.903 1.00 97.62 87 ILE A CA 1
ATOM 689 C C . ILE A 1 87 ? 0.174 6.191 -7.995 1.00 97.62 87 ILE A C 1
ATOM 691 O O . ILE A 1 87 ? -0.793 5.455 -7.794 1.00 97.62 87 ILE A O 1
ATOM 695 N N . THR A 1 88 ? 0.860 6.220 -9.129 1.00 96.88 88 THR A N 1
ATOM 696 C CA . THR A 1 88 ? 0.617 5.306 -10.245 1.00 96.88 88 THR A CA 1
ATOM 697 C C . THR A 1 88 ? 1.781 4.334 -10.343 1.00 96.88 88 THR A C 1
ATOM 699 O O . THR A 1 88 ? 2.938 4.757 -10.364 1.00 96.88 88 THR A O 1
ATOM 702 N N . VAL A 1 89 ? 1.478 3.039 -10.388 1.00 95.56 89 VAL A N 1
ATOM 703 C CA . VAL A 1 89 ? 2.476 1.996 -10.644 1.00 95.56 89 VAL A CA 1
ATOM 704 C C . VAL A 1 89 ? 2.710 1.904 -12.151 1.00 95.56 89 VAL A C 1
ATOM 706 O O . VAL A 1 89 ? 1.762 1.677 -12.903 1.00 95.56 89 VAL A O 1
ATOM 709 N N . GLU A 1 90 ? 3.953 2.093 -12.597 1.00 94.56 90 GLU A N 1
ATOM 710 C CA . GLU A 1 90 ? 4.335 1.999 -14.014 1.00 94.56 90 GLU A CA 1
ATOM 711 C C . GLU A 1 90 ? 5.501 1.011 -14.185 1.00 94.56 90 GLU A C 1
ATOM 713 O O . GLU A 1 90 ? 6.530 1.120 -13.516 1.00 94.56 90 GLU A O 1
ATOM 718 N N . ALA A 1 91 ? 5.352 0.051 -15.101 1.00 92.50 91 ALA A N 1
ATOM 719 C CA . ALA A 1 91 ? 6.456 -0.800 -15.536 1.00 92.50 91 ALA A CA 1
ATOM 720 C C . ALA A 1 91 ? 7.437 -0.004 -16.401 1.00 92.50 91 ALA A C 1
ATOM 722 O O . ALA A 1 91 ? 7.024 0.677 -17.341 1.00 92.50 91 ALA A O 1
ATOM 723 N N . ALA A 1 92 ? 8.733 -0.176 -16.156 1.00 90.88 92 ALA A N 1
ATOM 724 C CA . ALA A 1 92 ? 9.781 0.360 -17.013 1.00 90.88 92 ALA A CA 1
ATOM 725 C C . ALA A 1 92 ? 10.842 -0.707 -17.315 1.00 90.88 92 ALA A C 1
ATOM 727 O O . ALA A 1 92 ? 11.293 -1.438 -16.434 1.00 90.88 92 ALA A O 1
ATOM 728 N N . SER A 1 93 ? 11.248 -0.811 -18.584 1.00 86.19 93 SER A N 1
ATOM 729 C CA . SER A 1 93 ? 12.203 -1.829 -19.050 1.00 86.19 93 SER A CA 1
ATOM 730 C C . SER A 1 93 ? 13.639 -1.587 -18.577 1.00 86.19 93 SER A C 1
ATOM 732 O O . SER A 1 93 ? 14.450 -2.504 -18.593 1.00 86.19 93 SER A O 1
ATOM 734 N N . ASN A 1 94 ? 13.962 -0.358 -18.177 1.00 89.50 94 ASN A N 1
ATOM 735 C CA . ASN A 1 94 ? 15.277 0.074 -17.701 1.00 89.50 94 ASN A CA 1
ATOM 736 C C . ASN A 1 94 ? 15.364 0.178 -16.167 1.00 89.50 94 ASN A C 1
ATOM 738 O O . ASN A 1 94 ? 16.326 0.746 -15.653 1.00 89.50 94 ASN A O 1
ATOM 742 N N . VAL A 1 95 ? 14.360 -0.321 -15.441 1.00 89.19 95 VAL A N 1
ATOM 743 C CA . VAL A 1 95 ? 14.307 -0.284 -13.976 1.00 89.19 95 VAL A CA 1
ATOM 744 C C . VAL A 1 95 ? 14.567 -1.682 -13.426 1.00 89.19 95 VAL A C 1
ATOM 746 O O . VAL A 1 95 ? 13.789 -2.604 -13.655 1.00 89.19 95 VAL A O 1
ATOM 749 N N . GLU A 1 96 ? 15.665 -1.833 -12.683 1.00 85.75 96 GLU A N 1
ATOM 750 C CA . GLU A 1 96 ? 16.022 -3.090 -12.004 1.00 85.75 96 GLU A CA 1
ATOM 751 C C . GLU A 1 96 ? 15.458 -3.172 -10.580 1.00 85.75 96 GLU A C 1
ATOM 753 O O . GLU A 1 96 ? 15.131 -4.256 -10.098 1.00 85.75 96 GLU A O 1
ATOM 758 N N . VAL A 1 97 ? 15.315 -2.025 -9.909 1.00 85.81 97 VAL A N 1
ATOM 759 C CA . VAL A 1 97 ? 14.842 -1.921 -8.523 1.00 85.81 97 VAL A CA 1
ATOM 760 C C . VAL A 1 97 ? 13.722 -0.885 -8.452 1.00 85.81 97 VAL A C 1
ATOM 762 O O . VAL A 1 97 ? 13.900 0.204 -9.003 1.00 85.81 97 VAL A O 1
ATOM 765 N N . PRO A 1 98 ? 12.593 -1.174 -7.772 1.00 90.06 98 PRO A N 1
ATOM 766 C CA . PRO A 1 98 ? 11.506 -0.215 -7.660 1.00 90.06 98 PRO A CA 1
ATOM 767 C C . PRO A 1 98 ? 11.942 1.120 -7.055 1.00 90.06 98 PRO A C 1
ATOM 769 O O . PRO A 1 98 ? 12.715 1.144 -6.095 1.00 90.06 98 PRO A O 1
ATOM 772 N N . ASN A 1 99 ? 11.428 2.226 -7.590 1.00 92.62 99 ASN A N 1
ATOM 773 C CA . ASN A 1 99 ? 11.759 3.562 -7.107 1.00 92.62 99 ASN A CA 1
ATOM 774 C C . ASN A 1 99 ? 10.600 4.550 -7.291 1.00 92.62 99 ASN A C 1
ATOM 776 O O . ASN A 1 99 ? 9.758 4.407 -8.175 1.00 92.62 99 ASN A O 1
ATOM 780 N N . PHE A 1 100 ? 10.578 5.596 -6.466 1.00 95.12 100 PHE A N 1
ATOM 781 C CA . PHE A 1 100 ? 9.616 6.687 -6.575 1.00 95.12 100 PHE A CA 1
ATOM 782 C C . PHE A 1 100 ? 10.201 7.848 -7.376 1.00 95.12 100 PHE A C 1
ATOM 784 O O . PHE A 1 100 ? 11.298 8.326 -7.081 1.00 95.12 100 PHE A O 1
ATOM 791 N N . ARG A 1 101 ? 9.421 8.390 -8.315 1.00 95.38 101 ARG A N 1
ATOM 792 C CA . ARG A 1 101 ? 9.749 9.650 -8.989 1.00 95.38 101 ARG A CA 1
ATOM 793 C C . ARG A 1 101 ? 8.561 10.610 -9.068 1.00 95.38 101 ARG A C 1
ATOM 795 O O . ARG A 1 101 ? 7.410 10.175 -9.128 1.00 95.38 101 ARG A O 1
ATOM 802 N N . PRO A 1 102 ? 8.803 11.930 -9.072 1.00 95.50 102 PRO A N 1
ATOM 803 C CA . PRO A 1 102 ? 7.740 12.912 -9.249 1.00 95.50 102 PRO A CA 1
ATOM 804 C C . PRO A 1 102 ? 7.189 12.908 -10.689 1.00 95.50 102 PRO A C 1
ATOM 806 O O . PRO A 1 102 ? 7.940 12.737 -11.648 1.00 95.50 102 PRO A O 1
ATOM 809 N N . LYS A 1 103 ? 5.883 13.163 -10.841 1.00 95.19 103 LYS A N 1
ATOM 810 C CA . LYS A 1 103 ? 5.199 13.389 -12.131 1.00 95.19 103 LYS A CA 1
ATOM 811 C C . LYS A 1 103 ? 4.121 14.456 -11.965 1.00 95.19 103 LYS A C 1
ATOM 813 O O . LYS A 1 103 ? 3.065 14.150 -11.435 1.00 95.19 103 LYS A O 1
ATOM 818 N N . GLU A 1 104 ? 4.377 15.700 -12.366 1.00 93.12 104 GLU A N 1
ATOM 819 C CA . GLU A 1 104 ? 3.363 16.781 -12.397 1.00 93.12 104 GLU A CA 1
ATOM 820 C C . GLU A 1 104 ? 2.512 16.910 -11.114 1.00 93.12 104 GLU A C 1
ATOM 822 O O . GLU A 1 104 ? 1.287 16.976 -11.133 1.00 93.12 104 GLU A O 1
ATOM 827 N N . GLY A 1 105 ? 3.161 16.906 -9.946 1.00 91.62 105 GLY A N 1
ATOM 828 C CA . GLY A 1 105 ? 2.444 16.971 -8.669 1.00 91.62 105 GLY A CA 1
ATOM 829 C C . GLY A 1 105 ? 1.769 15.660 -8.251 1.00 91.62 105 GLY A C 1
ATOM 830 O O . GLY A 1 105 ? 1.078 15.646 -7.243 1.00 91.62 105 GLY A O 1
ATOM 831 N N . ASN A 1 106 ? 2.009 14.565 -8.953 1.00 96.38 106 ASN A N 1
ATOM 832 C CA . ASN A 1 106 ? 1.746 13.185 -8.561 1.00 96.38 106 ASN A CA 1
ATOM 833 C C . ASN A 1 106 ? 3.071 12.421 -8.438 1.00 96.38 106 ASN A C 1
ATOM 835 O O . ASN A 1 106 ? 4.158 13.009 -8.502 1.00 96.38 106 ASN A O 1
ATOM 839 N N . ILE A 1 107 ? 2.978 11.119 -8.191 1.00 97.19 107 ILE A N 1
ATOM 840 C CA . ILE A 1 107 ? 4.122 10.237 -7.990 1.00 97.19 107 ILE A CA 1
ATOM 841 C C . ILE A 1 107 ? 3.953 9.028 -8.900 1.00 97.19 107 ILE A C 1
ATOM 843 O O . ILE A 1 107 ? 2.868 8.459 -8.992 1.00 97.19 107 ILE A O 1
ATOM 847 N N . ILE A 1 108 ? 5.038 8.627 -9.547 1.00 96.75 108 ILE A N 1
ATOM 848 C CA . ILE A 1 108 ? 5.125 7.317 -10.174 1.00 96.75 108 ILE A CA 1
ATOM 849 C C . ILE A 1 108 ? 5.967 6.432 -9.273 1.00 96.75 108 ILE A C 1
ATOM 851 O O . ILE A 1 108 ? 7.041 6.839 -8.823 1.00 96.75 108 ILE A O 1
ATOM 855 N N . PHE A 1 109 ? 5.450 5.242 -9.004 1.00 96.25 109 PHE A N 1
ATOM 856 C CA . PHE A 1 109 ? 6.231 4.144 -8.474 1.00 96.25 109 PHE A CA 1
ATOM 857 C C . PHE A 1 109 ? 6.640 3.267 -9.655 1.00 96.25 109 PHE A C 1
ATOM 859 O O . PHE A 1 109 ? 5.822 2.536 -10.213 1.00 96.25 109 PHE A O 1
ATOM 866 N N . GLU A 1 110 ? 7.880 3.441 -10.104 1.00 94.88 110 GLU A N 1
ATOM 867 C CA . GLU A 1 110 ? 8.420 2.693 -11.233 1.00 94.88 110 GLU A CA 1
ATOM 868 C C . GLU A 1 110 ? 8.921 1.349 -10.757 1.00 94.88 110 GLU A C 1
ATOM 870 O O . GLU A 1 110 ? 9.620 1.267 -9.747 1.00 94.88 110 GLU A O 1
ATOM 875 N N . VAL A 1 111 ? 8.575 0.303 -11.496 1.00 92.44 111 VAL A N 1
ATOM 876 C CA . VAL A 1 111 ? 8.879 -1.076 -11.126 1.00 92.44 111 VAL A CA 1
ATOM 877 C C . VAL A 1 111 ? 9.467 -1.820 -12.326 1.00 92.44 111 VAL A C 1
ATOM 879 O O . VAL A 1 111 ? 9.166 -1.469 -13.474 1.00 92.44 111 VAL A O 1
ATOM 882 N N . PRO A 1 112 ? 10.283 -2.864 -12.099 1.00 91.06 112 PRO A N 1
ATOM 883 C CA . PRO A 1 112 ? 10.682 -3.772 -13.165 1.00 91.06 112 PRO A CA 1
ATOM 884 C C . PRO A 1 112 ? 9.459 -4.324 -13.897 1.00 91.06 112 PRO A C 1
ATOM 886 O O . PRO A 1 112 ? 8.473 -4.701 -13.264 1.00 91.06 112 PRO A O 1
ATOM 889 N N . ALA A 1 113 ? 9.531 -4.443 -15.224 1.00 88.31 113 ALA A N 1
ATOM 890 C CA . ALA A 1 113 ? 8.414 -4.951 -16.030 1.00 88.31 113 ALA A CA 1
ATOM 891 C C . ALA A 1 113 ? 7.901 -6.331 -15.569 1.00 88.31 113 ALA A C 1
ATOM 893 O O . ALA A 1 113 ? 6.713 -6.614 -15.673 1.00 88.31 113 ALA A O 1
ATOM 894 N N . ALA A 1 114 ? 8.776 -7.159 -14.992 1.00 86.50 114 ALA A N 1
ATOM 895 C CA . ALA A 1 114 ? 8.426 -8.465 -14.437 1.00 86.50 114 ALA A CA 1
ATOM 896 C C . ALA A 1 114 ? 7.543 -8.410 -13.170 1.00 86.50 114 ALA A C 1
ATOM 898 O O . ALA A 1 114 ? 7.097 -9.457 -12.701 1.00 86.50 114 ALA A O 1
ATOM 899 N N . TYR A 1 115 ? 7.344 -7.233 -12.563 1.00 84.50 115 TYR A N 1
ATOM 900 C CA . TYR A 1 115 ? 6.559 -7.072 -11.331 1.00 84.50 115 TYR A CA 1
ATOM 901 C C . TYR A 1 115 ? 5.098 -6.706 -11.593 1.00 84.50 115 TYR A C 1
ATOM 903 O O . TYR A 1 115 ? 4.266 -6.906 -10.705 1.00 84.50 115 TYR A O 1
ATOM 911 N N . CYS A 1 116 ? 4.778 -6.204 -12.787 1.00 72.81 116 CYS A N 1
ATOM 912 C CA . CYS A 1 116 ? 3.399 -5.964 -13.191 1.00 72.81 116 CYS A CA 1
ATOM 913 C C . CYS A 1 116 ? 2.735 -7.292 -13.581 1.00 72.81 116 CYS A C 1
ATOM 915 O O . CYS A 1 116 ? 3.292 -8.057 -14.369 1.00 72.81 116 CYS A O 1
ATOM 917 N N . VAL A 1 117 ? 1.563 -7.556 -12.997 1.00 60.34 117 VAL A N 1
ATOM 918 C CA . VAL A 1 117 ? 0.687 -8.701 -13.299 1.00 60.34 117 VAL A CA 1
ATOM 919 C C . VAL A 1 117 ? -0.500 -8.209 -14.110 1.00 60.34 117 VAL A C 1
ATOM 921 O O . VAL A 1 117 ? -1.025 -7.129 -13.753 1.00 60.34 117 VAL A O 1
#

Organism: Drosophila sechellia (NCBI:txid7238)

pLDDT: mean 91.15, std 9.29, range [50.09, 98.69]

Foldseek 3Di:
DDDDDDLLQFQAKEDEPWLFQWIWTAGPPQAIDTDGDADPPDGDPDRCNVVVQVVSQVVNCVVPVDGHYYHYDQWDWGGHPNDIEIEHEDEDCPDPHWDWDDDPRYIYTYDHPNGDD

InterPro domains:
  IPR010926 Class I myosin tail homology domain [PF06017] (1-93)
  IPR010926 Class I myosin tail homology domain [PS51757] (1-113)

Radius of gyration: 14.45 Å; chains: 1; bounding box: 34×31×38 Å

Secondary structure (DSSP, 8-state):
------GGG--EEEE-SSTT-EEEEE-TTS--EEEE---SSS--SS--HHHHHHHHHHHHHHHHSSPPPEEE-SEEEEEETTEEEEEEEEEETT-SS-EEEEETTEEEEEEEGGG--

Sequence (117 aa):
MKRNIKIRELTSISVSPGRDQLIVFHSPKNLDLVFSLHSEYTPLKEDRIGEVVGIVCKKYHDLTGTELRVNVSTNIACRLHGRARIITVEAASNVEVPNFRPKEGNIIFEVPAAYCV